Protein AF-A0A814N8T4-F1 (afdb_monomer_lite)

Radius of gyration: 19.93 Å; chains: 1; bounding box: 53×44×45 Å

Foldseek 3Di:
DDDPDDDDDDPVVVVVVVCVVVPDDPVVVVVVVVVCVVVVHPDDDDDQDQDAADQPDDPDNVCNVVRGHDPVVVPDDPDPDPDD

pLDDT: mean 80.42, std 19.06, range [31.47, 97.88]

Organism: NCBI:txid104777

Sequence (84 aa):
MSDFSLEIPHLTYYLKRILNRYPLGGQILKELLQNAEDSSASVVKFFIDYSEYPCEKLLHLGLAKFQQYSTDLKFIYKTRAKAT

Secondary structure (DSSP, 8-state):
------PPPPHHHHHHHHHHHS-SSTHHHHHHHHHHHHTT-S---------B---TT-SSGGGGGGSB--GGGGGS--------

Structure (mmCIF, N/CA/C/O backbone):
data_AF-A0A814N8T4-F1
#
_entry.id   AF-A0A814N8T4-F1
#
loop_
_atom_site.group_PDB
_atom_site.id
_atom_site.type_symbol
_atom_site.label_atom_id
_atom_site.label_alt_id
_atom_site.label_comp_id
_atom_site.label_asym_id
_atom_site.label_entity_id
_atom_site.label_seq_id
_atom_site.pdbx_PDB_ins_code
_atom_site.Cartn_x
_atom_site.Cartn_y
_atom_site.Cartn_z
_atom_site.occupancy
_atom_site.B_iso_or_equiv
_atom_site.auth_seq_id
_atom_site.auth_comp_id
_atom_site.auth_asym_id
_atom_site.auth_atom_id
_atom_site.pdbx_PDB_model_num
ATOM 1 N N . MET A 1 1 ? 38.062 -9.728 -28.996 1.00 49.34 1 MET A N 1
ATOM 2 C CA . MET A 1 1 ? 37.889 -9.530 -27.543 1.00 49.34 1 MET A CA 1
ATOM 3 C C . MET A 1 1 ? 36.414 -9.273 -27.326 1.00 49.34 1 MET A C 1
ATOM 5 O O . MET A 1 1 ? 35.916 -8.290 -27.852 1.00 49.34 1 MET A O 1
ATOM 9 N N . SER A 1 2 ? 35.698 -10.230 -26.735 1.00 58.62 2 SER A N 1
ATOM 10 C CA . SER A 1 2 ? 34.262 -10.109 -26.474 1.00 58.62 2 SER A CA 1
ATOM 11 C C . SER A 1 2 ? 34.041 -9.085 -25.370 1.00 58.62 2 SER A C 1
ATOM 13 O O . SER A 1 2 ? 34.620 -9.209 -24.291 1.00 58.62 2 SER A O 1
ATOM 15 N N . ASP A 1 3 ? 33.239 -8.075 -25.678 1.00 64.94 3 ASP A N 1
ATOM 16 C CA . ASP A 1 3 ? 32.870 -7.004 -24.766 1.00 64.94 3 ASP A CA 1
ATOM 17 C C . ASP A 1 3 ? 32.004 -7.603 -23.646 1.00 64.94 3 ASP A C 1
ATOM 19 O O . ASP A 1 3 ? 30.906 -8.101 -23.896 1.00 64.94 3 ASP A O 1
ATOM 23 N N . PHE A 1 4 ? 32.528 -7.658 -22.422 1.00 68.31 4 PHE A N 1
ATOM 24 C CA . PHE A 1 4 ? 31.765 -8.108 -21.258 1.00 68.31 4 PHE A CA 1
ATOM 25 C C . PHE A 1 4 ? 30.893 -6.946 -20.775 1.00 68.31 4 PHE A C 1
ATOM 27 O O . PHE A 1 4 ? 31.240 -6.251 -19.820 1.00 68.31 4 PHE A O 1
ATOM 34 N N . SER A 1 5 ? 29.757 -6.719 -21.432 1.00 72.25 5 SER A N 1
ATOM 35 C CA . SER A 1 5 ? 28.734 -5.821 -20.905 1.00 72.25 5 SER A CA 1
ATOM 36 C C . SER A 1 5 ? 27.979 -6.525 -19.775 1.00 72.25 5 SER A C 1
ATOM 38 O O . SER A 1 5 ? 27.306 -7.536 -19.971 1.00 72.25 5 SER A O 1
ATOM 40 N N . LEU A 1 6 ? 28.095 -6.001 -18.552 1.00 75.75 6 LEU A N 1
ATOM 41 C CA . LEU A 1 6 ? 27.154 -6.356 -17.492 1.00 75.75 6 LEU A CA 1
ATOM 42 C C . LEU A 1 6 ? 25.817 -5.685 -17.820 1.00 75.75 6 LEU A C 1
ATOM 44 O O . LEU A 1 6 ? 25.706 -4.460 -17.756 1.00 75.75 6 LEU A O 1
ATOM 48 N N . GLU A 1 7 ? 24.797 -6.471 -18.156 1.00 81.25 7 GLU A N 1
ATOM 49 C CA . GLU A 1 7 ? 23.438 -5.944 -18.249 1.00 81.25 7 GLU A CA 1
ATOM 50 C C . GLU A 1 7 ? 22.965 -5.496 -16.863 1.00 81.25 7 GLU A C 1
ATOM 52 O O . GLU A 1 7 ? 22.968 -6.269 -15.900 1.00 81.25 7 GLU A O 1
ATOM 57 N N . ILE A 1 8 ? 22.561 -4.228 -16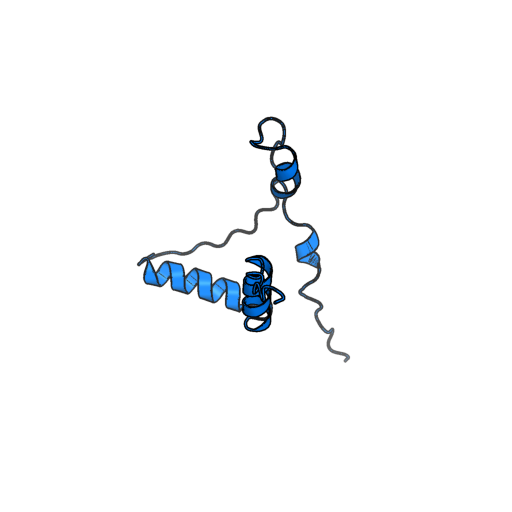.755 1.00 84.75 8 ILE A N 1
ATOM 58 C CA . ILE A 1 8 ? 21.971 -3.696 -15.527 1.00 84.75 8 ILE A CA 1
ATOM 59 C C . ILE A 1 8 ? 20.589 -4.345 -15.363 1.00 84.75 8 ILE A C 1
ATOM 61 O O . ILE A 1 8 ? 19.731 -4.162 -16.231 1.00 84.75 8 ILE A O 1
ATOM 65 N N . PRO A 1 9 ? 20.332 -5.082 -14.266 1.00 87.31 9 PRO A N 1
ATOM 66 C CA . PRO A 1 9 ? 19.040 -5.716 -14.056 1.00 87.31 9 PRO A CA 1
ATOM 67 C C . PRO A 1 9 ? 17.906 -4.690 -14.021 1.00 87.31 9 PRO A C 1
ATOM 69 O O . PRO A 1 9 ? 18.048 -3.593 -13.478 1.00 87.31 9 PRO A O 1
ATOM 72 N N . HIS A 1 10 ? 16.735 -5.075 -14.527 1.00 92.56 10 HIS A N 1
ATOM 73 C CA . HIS A 1 10 ? 15.533 -4.253 -14.411 1.00 92.56 10 HIS A CA 1
ATOM 74 C C . HIS A 1 10 ? 15.206 -3.929 -12.947 1.00 92.56 10 HIS A C 1
ATOM 76 O O . HIS A 1 10 ? 15.391 -4.758 -12.055 1.00 92.56 10 HIS A O 1
ATOM 82 N N . LEU A 1 11 ? 14.609 -2.760 -12.699 1.00 93.94 11 LEU A N 1
ATOM 83 C CA . LEU A 1 11 ? 14.163 -2.344 -11.363 1.00 93.94 11 LEU A CA 1
ATOM 84 C C . LEU A 1 11 ? 13.312 -3.418 -10.660 1.00 93.94 11 LEU A C 1
ATOM 86 O O . LEU A 1 11 ? 13.463 -3.664 -9.463 1.00 93.94 11 LEU A O 1
ATOM 90 N N . THR A 1 12 ? 12.459 -4.110 -11.416 1.00 95.25 12 THR A N 1
ATOM 91 C CA . THR A 1 12 ? 11.596 -5.189 -10.916 1.00 95.25 12 THR A CA 1
ATOM 92 C C . THR A 1 12 ? 12.380 -6.338 -10.275 1.00 95.25 12 THR A C 1
ATOM 94 O O . THR A 1 12 ? 11.893 -6.941 -9.319 1.00 95.25 12 THR A O 1
ATOM 97 N N . TYR A 1 13 ? 13.610 -6.609 -10.725 1.00 94.12 13 TYR A N 1
ATOM 98 C CA . TYR A 1 13 ? 14.495 -7.601 -10.113 1.00 94.12 13 TYR A CA 1
ATOM 99 C C . TYR A 1 13 ? 14.878 -7.206 -8.681 1.00 94.12 13 TYR A C 1
ATOM 101 O O . TYR A 1 13 ? 14.790 -8.016 -7.754 1.00 94.12 13 TYR A O 1
ATOM 109 N N . TYR A 1 14 ? 15.247 -5.941 -8.477 1.00 93.38 14 TYR A N 1
ATOM 110 C CA . TYR A 1 14 ? 15.587 -5.418 -7.156 1.00 93.38 14 TYR A CA 1
ATOM 111 C C . TYR A 1 14 ? 14.368 -5.370 -6.236 1.00 93.38 14 TYR A C 1
ATOM 113 O O . TYR A 1 14 ? 14.454 -5.826 -5.093 1.00 93.38 14 TYR A O 1
ATOM 121 N N . LEU A 1 15 ? 13.219 -4.912 -6.746 1.00 92.56 15 LEU A N 1
ATOM 122 C CA . LEU A 1 15 ? 11.963 -4.905 -5.991 1.00 92.56 15 LEU A CA 1
ATOM 123 C C . LEU A 1 15 ? 11.583 -6.317 -5.530 1.00 92.56 15 LEU A C 1
ATOM 125 O O . LEU A 1 15 ? 11.290 -6.510 -4.354 1.00 92.56 15 LEU A O 1
ATOM 129 N N . LYS A 1 16 ? 11.697 -7.334 -6.396 1.00 91.12 16 LYS A N 1
ATOM 130 C CA . LYS A 1 16 ? 11.453 -8.739 -6.024 1.00 91.12 16 LYS A CA 1
ATOM 131 C C . LYS A 1 16 ? 12.350 -9.203 -4.871 1.00 91.12 16 LYS A C 1
ATOM 133 O O . LYS A 1 16 ? 11.882 -9.881 -3.961 1.00 91.12 16 LYS A O 1
ATOM 138 N N . ARG A 1 17 ? 13.633 -8.825 -4.866 1.00 91.44 17 ARG A N 1
ATOM 139 C CA . ARG A 1 17 ? 14.559 -9.164 -3.767 1.00 91.44 17 ARG A CA 1
ATOM 140 C C . ARG A 1 17 ? 14.208 -8.470 -2.454 1.00 91.44 17 ARG A C 1
ATOM 142 O O . ARG A 1 17 ? 14.460 -9.034 -1.391 1.00 91.44 17 ARG A O 1
ATOM 149 N N . ILE A 1 18 ? 13.676 -7.250 -2.509 1.00 90.06 18 ILE A N 1
ATOM 150 C CA . ILE A 1 18 ? 13.158 -6.560 -1.323 1.00 90.06 18 ILE A CA 1
ATOM 151 C C . ILE A 1 18 ? 11.913 -7.299 -0.829 1.00 90.06 18 ILE A C 1
ATOM 153 O O . ILE A 1 18 ? 11.909 -7.740 0.311 1.00 90.06 18 ILE A O 1
ATOM 157 N N . LEU A 1 19 ? 10.935 -7.564 -1.697 1.00 87.56 19 LEU A N 1
ATOM 158 C CA . LEU A 1 19 ? 9.712 -8.293 -1.335 1.00 87.56 19 LEU A CA 1
ATOM 159 C C . LEU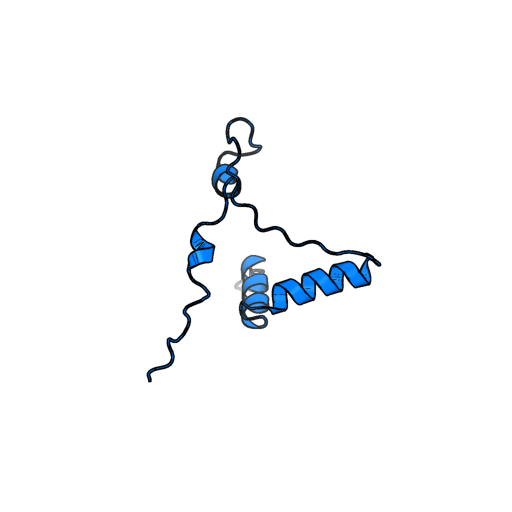 A 1 19 ? 9.996 -9.674 -0.717 1.00 87.56 19 LEU A C 1
ATOM 161 O O . LEU A 1 19 ? 9.352 -10.055 0.251 1.00 87.56 19 LEU A O 1
ATOM 165 N N . ASN A 1 20 ? 11.014 -10.399 -1.191 1.00 88.69 20 ASN A N 1
ATOM 166 C CA . ASN A 1 20 ? 11.413 -11.682 -0.595 1.00 88.69 20 ASN A CA 1
ATOM 167 C C . ASN A 1 20 ? 11.920 -11.567 0.857 1.00 88.69 20 ASN A C 1
ATOM 169 O O . ASN A 1 20 ? 11.856 -12.542 1.600 1.00 88.69 20 ASN A O 1
ATOM 173 N N . ARG A 1 21 ? 12.456 -10.406 1.256 1.00 86.56 21 ARG A N 1
ATOM 174 C CA . ARG A 1 21 ? 12.921 -10.133 2.629 1.00 86.56 21 ARG A CA 1
ATOM 175 C C . ARG A 1 21 ? 11.809 -9.600 3.535 1.00 86.56 21 ARG A C 1
ATOM 177 O O . ARG A 1 21 ? 11.956 -9.648 4.749 1.00 86.56 21 ARG A O 1
ATOM 184 N N . TYR A 1 22 ? 10.712 -9.136 2.941 1.00 83.31 22 TYR A N 1
ATOM 185 C CA . TYR A 1 22 ? 9.536 -8.598 3.617 1.00 83.31 22 TYR A CA 1
ATOM 186 C C . TYR A 1 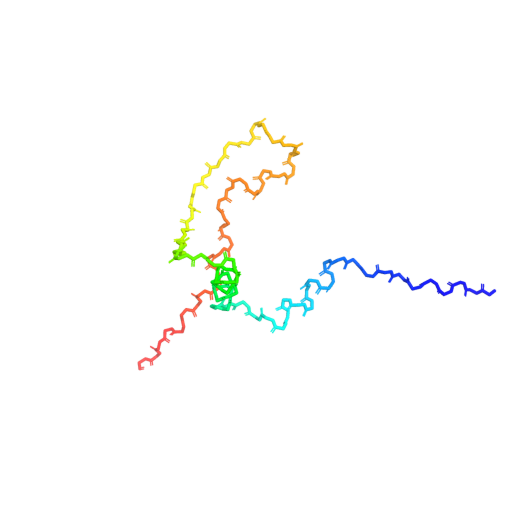22 ? 8.307 -9.413 3.192 1.00 83.31 22 TYR A C 1
ATOM 188 O O . TYR A 1 22 ? 7.506 -8.939 2.380 1.00 83.31 22 TYR A O 1
ATOM 196 N N . PRO A 1 23 ? 8.171 -10.667 3.671 1.00 73.62 23 PRO A N 1
ATOM 197 C CA . PRO A 1 23 ? 7.050 -11.514 3.290 1.00 73.62 23 PRO A CA 1
ATOM 198 C C . PRO A 1 23 ? 5.721 -10.826 3.629 1.00 73.62 23 PRO A C 1
ATOM 200 O O . PRO A 1 23 ? 5.580 -10.189 4.674 1.00 73.62 23 PRO A O 1
ATOM 203 N N . LEU A 1 24 ? 4.754 -10.946 2.715 1.00 65.75 24 LEU A N 1
ATOM 204 C CA . LEU A 1 24 ? 3.448 -10.290 2.807 1.00 65.75 24 LEU A CA 1
ATOM 205 C C . LEU A 1 24 ? 2.771 -10.601 4.153 1.00 65.75 24 LEU A C 1
ATOM 207 O O . LEU A 1 24 ? 2.587 -11.761 4.517 1.00 65.75 24 LEU A O 1
ATOM 211 N N . GLY A 1 25 ? 2.400 -9.550 4.887 1.00 69.94 25 GLY A N 1
ATOM 212 C CA . GLY A 1 25 ? 1.807 -9.639 6.220 1.00 69.94 25 GLY A CA 1
ATOM 213 C C . GLY A 1 25 ? 1.577 -8.258 6.839 1.00 69.94 25 GLY A C 1
ATOM 214 O O . GLY A 1 25 ? 1.687 -7.234 6.165 1.00 69.94 25 GLY A O 1
ATOM 215 N N . GLY A 1 26 ? 1.301 -8.214 8.147 1.00 67.88 26 GLY A N 1
ATOM 216 C CA . GLY A 1 26 ? 1.002 -6.971 8.880 1.00 67.88 26 GLY A CA 1
ATOM 217 C C . GLY A 1 26 ? 2.133 -5.931 8.918 1.00 67.88 26 GLY A C 1
ATOM 218 O O . GLY A 1 26 ? 1.944 -4.848 9.461 1.00 67.88 26 GLY A O 1
ATOM 219 N N . GLN A 1 27 ? 3.301 -6.235 8.346 1.00 82.31 27 GLN A N 1
ATOM 220 C CA . GLN A 1 27 ? 4.436 -5.320 8.276 1.00 82.31 27 GLN A CA 1
ATOM 221 C C . GLN A 1 27 ? 4.183 -4.134 7.338 1.00 82.31 27 GLN A C 1
ATOM 223 O O . GLN A 1 27 ? 4.638 -3.041 7.639 1.00 82.31 27 GLN A O 1
ATOM 228 N N . ILE A 1 28 ? 3.373 -4.294 6.283 1.00 85.56 28 ILE A N 1
ATOM 229 C CA . ILE A 1 28 ? 3.028 -3.186 5.370 1.00 85.56 28 ILE A CA 1
ATOM 230 C C . ILE A 1 28 ? 2.357 -2.034 6.130 1.00 85.56 28 ILE A C 1
ATOM 232 O O . ILE A 1 28 ? 2.718 -0.876 5.945 1.00 85.56 28 ILE A O 1
ATOM 236 N N . LEU A 1 29 ? 1.411 -2.347 7.023 1.00 87.56 29 LEU A N 1
ATOM 237 C CA . LEU A 1 29 ? 0.733 -1.327 7.826 1.00 87.56 29 LEU A CA 1
ATOM 238 C C . LEU A 1 29 ? 1.691 -0.640 8.806 1.00 87.56 29 LEU A C 1
ATOM 240 O O . LEU A 1 29 ? 1.552 0.556 9.041 1.00 87.56 29 LEU A O 1
ATOM 244 N N . LYS A 1 30 ? 2.670 -1.377 9.349 1.00 88.19 30 LYS A N 1
ATOM 245 C CA . LYS A 1 30 ? 3.689 -0.817 10.248 1.00 88.19 30 LYS A CA 1
ATOM 246 C C . LYS A 1 30 ? 4.606 0.164 9.529 1.00 88.19 30 LYS A C 1
ATOM 248 O O . LYS A 1 30 ? 4.835 1.238 10.058 1.00 88.19 30 LYS A O 1
ATOM 253 N N . GLU A 1 31 ? 5.070 -0.166 8.327 1.00 92.88 31 GLU A N 1
ATOM 254 C CA . GLU A 1 31 ? 5.907 0.749 7.538 1.00 92.88 31 GLU A CA 1
ATOM 255 C C . GLU A 1 31 ? 5.128 2.013 7.133 1.00 92.88 31 GLU A C 1
ATOM 257 O O . GLU A 1 31 ? 5.659 3.117 7.191 1.00 92.88 31 GLU A O 1
ATOM 262 N N . LEU A 1 32 ? 3.839 1.887 6.781 1.00 92.25 32 LEU A N 1
ATOM 263 C CA . LEU A 1 32 ? 2.986 3.055 6.512 1.00 92.25 32 LEU A CA 1
ATOM 264 C C . LEU A 1 32 ? 2.786 3.930 7.757 1.00 92.25 32 LEU A C 1
ATOM 266 O O . LEU A 1 32 ? 2.773 5.153 7.639 1.00 92.25 32 LEU A O 1
ATOM 270 N N . LEU A 1 33 ? 2.640 3.316 8.935 1.00 92.56 33 LEU A N 1
ATOM 271 C CA . LEU A 1 33 ? 2.558 4.038 10.202 1.00 92.56 33 LEU A CA 1
ATOM 272 C C . LEU A 1 33 ? 3.882 4.736 10.531 1.00 92.56 33 LEU A C 1
ATOM 274 O O . LEU A 1 33 ? 3.856 5.915 10.859 1.00 92.56 33 LEU A O 1
ATOM 278 N N . GLN A 1 34 ? 5.019 4.056 10.361 1.00 94.75 34 GLN A N 1
ATOM 279 C CA . GLN A 1 34 ? 6.342 4.643 10.580 1.00 94.75 34 GLN A CA 1
ATOM 280 C C . GLN A 1 34 ? 6.579 5.841 9.657 1.00 94.75 34 GLN A C 1
ATOM 282 O O . GLN A 1 34 ? 6.973 6.899 10.127 1.00 94.75 34 GLN A O 1
ATOM 287 N N . ASN A 1 35 ? 6.238 5.733 8.368 1.00 95.62 35 ASN A N 1
ATOM 288 C CA . ASN A 1 35 ? 6.310 6.868 7.440 1.00 95.62 35 ASN A CA 1
ATOM 289 C C . ASN A 1 35 ? 5.461 8.059 7.916 1.00 95.62 35 ASN A C 1
ATOM 291 O O . ASN A 1 35 ? 5.845 9.215 7.737 1.00 95.62 35 ASN A O 1
ATOM 295 N N . ALA A 1 36 ? 4.293 7.787 8.503 1.00 96.38 36 ALA A N 1
ATOM 296 C CA . ALA A 1 36 ? 3.431 8.826 9.044 1.00 96.38 36 ALA A CA 1
ATOM 297 C C . ALA A 1 36 ? 4.048 9.469 10.298 1.00 96.38 36 ALA A C 1
ATOM 299 O O . ALA A 1 36 ? 4.081 10.696 10.384 1.00 96.38 36 ALA A O 1
ATOM 300 N N . GLU A 1 37 ? 4.590 8.670 11.218 1.00 96.06 37 GLU A N 1
ATOM 301 C CA . GLU A 1 37 ? 5.323 9.144 12.399 1.00 96.06 37 GLU A CA 1
ATOM 302 C C . GLU A 1 37 ? 6.545 9.989 12.014 1.00 96.06 37 GLU A C 1
ATOM 304 O O . GLU A 1 37 ? 6.705 11.095 12.526 1.00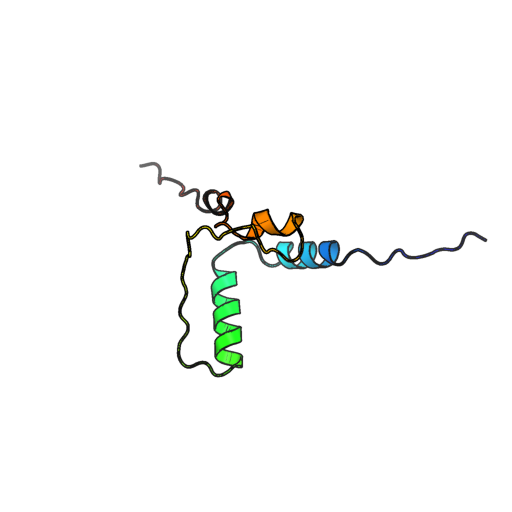 96.06 37 GLU A O 1
ATOM 309 N N . ASP A 1 38 ? 7.347 9.530 11.050 1.00 97.88 38 ASP A N 1
ATOM 310 C CA . ASP A 1 38 ? 8.519 10.243 10.528 1.00 97.88 38 ASP A CA 1
ATOM 311 C C . ASP A 1 38 ? 8.118 11.583 9.884 1.00 97.88 38 ASP A C 1
ATOM 313 O O . ASP A 1 38 ? 8.841 12.576 9.974 1.00 97.88 38 ASP A O 1
ATOM 317 N N . SER A 1 39 ? 6.922 11.644 9.284 1.00 96.69 39 SER A N 1
ATOM 318 C CA . SER A 1 39 ? 6.311 12.882 8.775 1.00 96.69 39 SER A CA 1
ATOM 319 C C . SER A 1 39 ? 5.609 13.729 9.849 1.00 96.69 39 SER A C 1
ATOM 321 O O . SER A 1 39 ? 5.015 14.759 9.531 1.00 96.69 39 SER A O 1
ATOM 323 N N . SER A 1 40 ? 5.678 13.321 11.122 1.00 96.50 40 SER A N 1
ATOM 324 C CA . SER A 1 40 ? 5.022 13.958 12.276 1.00 96.50 40 SER A CA 1
ATOM 325 C C . SER A 1 40 ? 3.488 14.003 12.201 1.00 96.50 40 SER A C 1
ATOM 327 O O . SER A 1 40 ? 2.852 14.914 12.738 1.00 96.50 40 SER A O 1
ATOM 329 N N . ALA A 1 41 ? 2.863 13.025 11.543 1.00 96.25 41 ALA A N 1
ATOM 330 C CA . ALA A 1 41 ? 1.411 12.912 11.500 1.00 96.25 41 ALA A CA 1
ATOM 331 C C . ALA A 1 41 ? 0.841 12.571 12.886 1.00 96.25 41 ALA A C 1
ATOM 333 O O . ALA A 1 41 ? 1.305 11.661 13.566 1.00 96.25 41 ALA A O 1
ATOM 334 N N . SER A 1 42 ? -0.224 13.266 13.288 1.00 93.94 42 SER A N 1
ATOM 335 C CA . SER A 1 42 ? -0.920 13.009 14.557 1.00 93.94 42 SER A CA 1
ATOM 336 C C . SER A 1 42 ? -2.009 11.939 14.452 1.00 93.94 42 SER A C 1
ATOM 338 O O . SER A 1 42 ? -2.444 11.394 15.464 1.00 93.94 42 SER A O 1
ATOM 340 N N . VAL A 1 43 ? -2.481 11.650 13.235 1.00 93.56 43 VAL A N 1
ATOM 341 C CA . VAL A 1 43 ? -3.570 10.704 12.968 1.00 93.56 43 VAL A CA 1
ATOM 342 C C . VAL A 1 43 ? -3.306 9.968 11.660 1.00 93.56 43 VAL A C 1
ATOM 344 O O . VAL A 1 43 ? -3.058 10.591 10.630 1.00 93.56 43 VAL A O 1
ATOM 347 N N . VAL A 1 44 ? -3.467 8.644 11.687 1.00 91.88 44 VAL A N 1
ATOM 348 C CA . VAL A 1 44 ? -3.444 7.780 10.499 1.00 91.88 44 VAL A CA 1
ATOM 349 C C . VAL A 1 44 ? -4.791 7.078 10.365 1.00 91.88 44 VAL A C 1
ATOM 351 O O . VAL A 1 44 ? -5.314 6.531 11.336 1.00 91.88 44 VAL A O 1
ATOM 354 N N . LYS A 1 45 ? -5.371 7.094 9.161 1.00 92.94 45 LYS A N 1
ATOM 355 C CA . LYS A 1 45 ? -6.631 6.407 8.841 1.00 92.94 45 LYS A CA 1
ATOM 356 C C . LYS A 1 45 ? -6.400 5.449 7.681 1.00 92.94 45 LYS A C 1
ATOM 358 O O . LYS A 1 45 ? -5.949 5.871 6.622 1.00 92.94 45 LYS A O 1
ATOM 363 N N . PHE A 1 46 ? -6.750 4.182 7.872 1.00 88.94 46 PHE A N 1
ATOM 364 C CA . PHE A 1 46 ? -6.744 3.179 6.810 1.00 88.94 46 PHE A CA 1
ATOM 365 C C . PHE A 1 46 ? -8.171 2.954 6.316 1.00 88.94 46 PHE A C 1
ATOM 367 O O . PHE A 1 46 ? -9.085 2.777 7.121 1.00 88.94 46 PHE A O 1
ATOM 374 N N . PHE A 1 47 ? -8.354 2.948 4.999 1.00 88.19 47 PHE A N 1
ATOM 375 C CA . PHE A 1 47 ? -9.635 2.672 4.360 1.00 88.19 47 PHE A CA 1
ATOM 376 C C . PHE A 1 47 ? -9.435 1.620 3.273 1.00 88.19 47 PHE A C 1
ATOM 378 O O . PHE A 1 47 ? -8.507 1.728 2.472 1.00 88.19 47 PHE A O 1
ATOM 385 N N . ILE A 1 48 ? -10.287 0.595 3.268 1.00 86.62 48 ILE A N 1
ATOM 386 C CA . ILE A 1 48 ? -10.339 -0.371 2.172 1.00 86.62 48 ILE A CA 1
ATOM 387 C C . ILE A 1 48 ? -11.455 0.087 1.250 1.00 86.62 48 ILE A C 1
ATOM 389 O O . ILE A 1 48 ? -12.632 -0.028 1.591 1.00 86.62 48 ILE A O 1
ATOM 393 N N . ASP A 1 49 ? -11.060 0.633 0.108 1.00 86.50 49 ASP A N 1
ATOM 394 C CA . ASP A 1 49 ? -11.988 1.099 -0.905 1.00 86.50 49 ASP A CA 1
ATOM 395 C C . ASP A 1 49 ? -12.320 -0.025 -1.890 1.00 86.50 49 ASP A C 1
ATOM 397 O O . ASP A 1 49 ? -11.428 -0.626 -2.493 1.00 86.50 49 ASP A O 1
ATOM 401 N N . TYR A 1 50 ? -13.613 -0.305 -2.033 1.00 88.56 50 TYR A N 1
ATOM 402 C CA . TYR A 1 50 ? -14.154 -1.267 -2.995 1.00 88.56 50 TYR A CA 1
ATOM 403 C C . TYR A 1 50 ? -14.835 -0.574 -4.182 1.00 88.56 50 TYR A C 1
ATOM 405 O O . TYR A 1 50 ? -15.576 -1.214 -4.924 1.00 88.56 50 TYR A O 1
ATOM 413 N N . SER A 1 51 ? -14.627 0.733 -4.343 1.00 90.12 51 SER A N 1
ATOM 414 C CA . SER A 1 51 ? -15.188 1.501 -5.449 1.00 90.12 51 SER A CA 1
ATOM 415 C C . SER A 1 51 ? -14.598 1.072 -6.795 1.00 90.12 51 SER A C 1
ATOM 417 O O . SER A 1 51 ? -13.462 0.601 -6.898 1.00 90.12 51 SER A O 1
ATOM 419 N N . GLU A 1 52 ? -15.392 1.269 -7.841 1.00 92.00 52 GLU A N 1
ATOM 420 C CA . GLU A 1 52 ? -14.975 1.156 -9.235 1.00 92.00 52 GLU A CA 1
ATOM 421 C C . GLU A 1 52 ? -15.101 2.533 -9.884 1.00 92.00 52 GLU A C 1
ATOM 423 O O . GLU A 1 52 ? -16.086 3.246 -9.671 1.00 92.00 52 GLU A O 1
ATOM 428 N N . TYR A 1 53 ? -14.090 2.918 -10.658 1.00 93.88 53 TYR A N 1
ATOM 429 C CA . TYR A 1 53 ? -13.979 4.245 -11.244 1.00 93.88 53 TYR A CA 1
ATOM 430 C C . TYR A 1 53 ? -14.113 4.216 -12.775 1.00 93.88 53 TYR A C 1
ATOM 432 O O . TYR A 1 53 ? -13.731 3.233 -13.421 1.00 93.88 53 TYR A O 1
ATOM 440 N N . PRO A 1 54 ? -14.626 5.303 -13.386 1.00 94.56 54 PRO A N 1
ATOM 441 C CA . PRO A 1 54 ? -14.777 5.387 -14.835 1.00 94.56 54 PRO A CA 1
ATOM 442 C C . PRO A 1 54 ? -13.432 5.337 -15.582 1.00 94.56 54 PRO A C 1
ATOM 444 O O . PRO A 1 54 ? -12.408 5.829 -15.102 1.00 94.56 54 PRO A O 1
ATOM 447 N N . CYS A 1 55 ? -13.433 4.758 -16.785 1.00 95.62 55 CYS A N 1
ATOM 448 C CA . CYS A 1 55 ? -12.220 4.498 -17.574 1.00 95.62 55 CYS A CA 1
ATOM 449 C C . CYS A 1 55 ? -12.122 5.326 -18.872 1.00 95.62 55 CYS A C 1
ATOM 451 O O . CYS A 1 55 ? -11.211 5.111 -19.670 1.00 95.62 55 CYS A O 1
ATOM 453 N N . GLU A 1 56 ? -13.031 6.275 -19.113 1.00 93.88 56 GLU A N 1
ATOM 454 C CA . GLU A 1 56 ? -13.163 6.967 -20.407 1.00 93.88 56 GLU A CA 1
ATOM 455 C C . GLU A 1 56 ? -12.103 8.055 -20.624 1.00 93.88 56 GLU A C 1
ATOM 457 O O . GLU A 1 56 ? -11.800 8.407 -21.762 1.00 93.88 56 GLU A O 1
ATOM 462 N N . LYS A 1 57 ? -11.533 8.606 -19.544 1.00 94.69 57 LYS A N 1
ATOM 463 C CA . LYS A 1 57 ? -10.564 9.719 -19.581 1.00 94.69 57 LYS A CA 1
ATOM 464 C C . LYS A 1 57 ? -9.246 9.370 -18.891 1.00 94.69 57 LYS A C 1
ATOM 466 O O . LYS A 1 57 ? -8.736 10.130 -18.070 1.00 94.69 57 LYS A O 1
ATOM 471 N N . LEU A 1 58 ? -8.696 8.203 -19.209 1.00 96.81 58 LEU A N 1
ATOM 472 C CA . LEU A 1 58 ? -7.392 7.781 -18.700 1.00 96.81 58 LEU A CA 1
ATOM 473 C C . LEU A 1 58 ? -6.247 8.324 -19.557 1.00 96.81 58 LEU A C 1
ATOM 475 O O . LEU A 1 58 ? -6.380 8.475 -20.767 1.00 96.81 58 LEU A O 1
ATOM 479 N N . LEU A 1 59 ? -5.086 8.537 -18.927 1.00 96.75 59 LEU A N 1
ATOM 480 C CA . LEU A 1 59 ? -3.858 8.937 -19.627 1.00 96.75 59 LEU A CA 1
ATOM 481 C C . LEU A 1 59 ? -3.409 7.886 -20.657 1.00 96.75 59 LEU A C 1
ATOM 483 O O . LEU A 1 59 ? -2.866 8.225 -21.703 1.00 96.75 59 LEU A O 1
ATOM 487 N N . HIS A 1 60 ? -3.627 6.605 -20.354 1.00 96.81 60 HIS A N 1
ATOM 488 C CA . HIS A 1 60 ? -3.315 5.488 -21.237 1.00 96.81 60 HIS A CA 1
ATOM 489 C C . HIS A 1 60 ? -4.290 4.333 -20.982 1.00 96.81 60 HIS A C 1
ATOM 491 O O . HIS A 1 60 ? -4.597 4.024 -19.830 1.00 96.81 60 HIS A O 1
ATOM 497 N N . LEU A 1 61 ? -4.726 3.646 -22.044 1.00 93.62 61 LEU A N 1
ATOM 498 C CA . LEU A 1 61 ? -5.730 2.571 -21.968 1.00 93.62 61 LEU A CA 1
ATOM 499 C C . LEU A 1 61 ? -5.317 1.430 -21.021 1.00 93.62 61 LEU A C 1
ATOM 501 O O . LEU A 1 61 ? -6.136 0.889 -20.285 1.00 93.62 61 LEU A O 1
ATOM 505 N N . GLY A 1 62 ? -4.021 1.111 -20.965 1.00 93.94 62 GLY A N 1
ATOM 506 C CA . GLY A 1 62 ? -3.468 0.087 -20.066 1.00 93.94 62 GLY A CA 1
ATOM 507 C C . GLY A 1 62 ? -3.581 0.393 -18.564 1.00 93.94 62 GLY A C 1
ATOM 508 O O . GLY A 1 62 ? -3.241 -0.469 -17.751 1.00 93.94 62 GLY A O 1
ATOM 509 N N . LEU A 1 63 ? -4.041 1.591 -18.184 1.00 94.62 63 LEU A N 1
ATOM 510 C CA . LEU A 1 63 ? -4.279 1.968 -16.789 1.00 94.62 63 LEU A CA 1
ATOM 511 C C . LEU A 1 63 ? -5.660 1.547 -16.271 1.00 94.62 63 LEU A C 1
ATOM 513 O O . LEU A 1 63 ? -5.866 1.582 -15.061 1.00 94.62 63 LEU A O 1
ATOM 517 N N . ALA A 1 64 ? -6.579 1.110 -17.142 1.00 93.62 64 ALA A N 1
ATOM 518 C CA . ALA A 1 64 ? -7.940 0.722 -16.752 1.00 93.62 64 ALA A CA 1
ATOM 519 C C . ALA A 1 64 ? -7.963 -0.344 -15.643 1.00 93.62 64 ALA A C 1
ATOM 521 O O . ALA A 1 64 ? -8.764 -0.273 -14.718 1.00 93.62 64 ALA A O 1
ATOM 522 N N . LYS A 1 65 ? -7.000 -1.275 -15.654 1.00 89.88 65 LYS A N 1
ATOM 523 C CA . LYS A 1 65 ? -6.857 -2.319 -14.625 1.00 89.88 65 LYS A CA 1
ATOM 524 C C . LYS A 1 65 ? -6.617 -1.797 -13.198 1.00 89.88 65 LYS A C 1
ATOM 526 O O . LYS A 1 65 ? -6.712 -2.580 -12.262 1.00 89.88 65 LYS A O 1
ATOM 531 N N . PHE A 1 66 ? -6.266 -0.520 -13.037 1.00 91.62 66 PHE A N 1
ATOM 532 C CA . PHE A 1 66 ? -6.027 0.124 -11.742 1.00 91.62 66 PHE A CA 1
ATOM 533 C C . PHE A 1 66 ? -7.197 1.011 -11.278 1.00 91.62 66 PHE A C 1
ATOM 535 O O . PHE A 1 6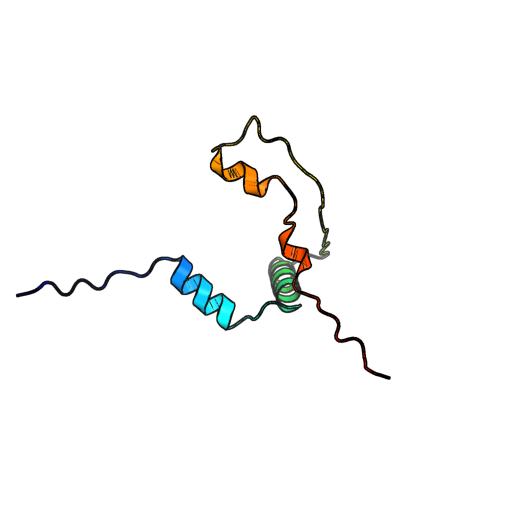6 ? -7.075 1.655 -10.244 1.00 91.62 66 PHE A O 1
ATOM 542 N N . GLN A 1 67 ? -8.305 1.073 -12.029 1.00 93.88 67 GLN A N 1
ATOM 543 C CA . GLN A 1 67 ? -9.496 1.873 -11.686 1.00 93.88 67 GLN A CA 1
ATOM 544 C C . GLN A 1 67 ? -10.535 1.109 -10.860 1.00 93.88 67 GLN A C 1
ATOM 546 O O . GLN A 1 67 ? -11.589 1.637 -10.530 1.00 93.88 67 GLN A O 1
ATOM 551 N N . GLN A 1 68 ? -10.258 -0.142 -10.530 1.00 87.19 68 GLN A N 1
ATOM 552 C CA . GLN A 1 68 ? -11.146 -1.003 -9.763 1.00 87.19 68 GLN A CA 1
ATOM 553 C C . GLN A 1 68 ? -10.375 -1.586 -8.586 1.00 87.19 68 GLN A C 1
ATOM 555 O O . GLN A 1 68 ? -9.148 -1.738 -8.647 1.00 87.19 68 GLN A O 1
ATOM 560 N N . TYR A 1 69 ? -11.086 -1.934 -7.518 1.00 83.19 69 TYR A N 1
ATOM 561 C CA . TYR A 1 69 ? -10.485 -2.654 -6.405 1.00 83.19 69 TYR A CA 1
ATOM 562 C C . TYR A 1 69 ? -9.861 -3.976 -6.884 1.00 83.19 69 TYR A C 1
ATOM 564 O O . TYR A 1 69 ? -10.363 -4.657 -7.781 1.00 83.19 69 TYR A O 1
ATOM 572 N N . SER A 1 70 ? -8.738 -4.359 -6.276 1.00 72.62 70 SER A N 1
ATOM 573 C CA . SER A 1 70 ? -8.080 -5.622 -6.607 1.00 72.62 70 SER A CA 1
ATOM 574 C C . SER A 1 70 ? -8.901 -6.796 -6.070 1.00 72.62 70 SER A C 1
ATOM 576 O O . SER A 1 70 ? -9.046 -6.974 -4.859 1.00 72.62 70 SER A O 1
ATOM 578 N N . THR A 1 71 ? -9.412 -7.636 -6.967 1.00 62.06 71 THR A N 1
ATOM 579 C CA . THR A 1 71 ? -10.088 -8.893 -6.614 1.00 62.06 71 THR A CA 1
ATOM 580 C C . THR A 1 71 ? -9.110 -9.967 -6.117 1.00 62.06 71 THR A C 1
ATOM 582 O O . THR A 1 71 ? -9.523 -10.898 -5.419 1.00 62.06 71 THR A O 1
ATOM 585 N N . ASP A 1 72 ? -7.812 -9.801 -6.390 1.00 57.56 72 ASP A N 1
ATOM 586 C CA . ASP A 1 72 ? -6.735 -10.734 -6.028 1.00 57.56 72 ASP A CA 1
ATOM 587 C C . ASP A 1 72 ? -6.356 -10.688 -4.535 1.00 57.56 72 ASP A C 1
ATOM 589 O O . ASP A 1 72 ? -5.716 -11.608 -4.020 1.00 57.56 72 ASP A O 1
ATOM 593 N N . LEU A 1 73 ? -6.813 -9.674 -3.788 1.00 50.75 73 LEU A N 1
ATOM 594 C CA . LEU A 1 73 ? -6.624 -9.588 -2.331 1.00 50.75 73 LEU A CA 1
ATOM 595 C C . LEU A 1 73 ? -7.387 -10.674 -1.544 1.00 50.75 73 LEU A C 1
ATOM 597 O O . LEU A 1 73 ? -7.151 -10.850 -0.348 1.00 50.75 73 LEU A O 1
ATOM 601 N N . LYS A 1 74 ? -8.255 -11.460 -2.197 1.00 39.41 74 LYS A N 1
ATOM 602 C CA . LYS A 1 74 ? -9.024 -12.548 -1.566 1.00 39.41 74 LYS A CA 1
ATOM 603 C C . LYS A 1 74 ? -8.200 -13.793 -1.183 1.00 39.41 74 LYS A C 1
ATOM 605 O O . LYS A 1 74 ? -8.755 -14.693 -0.559 1.00 39.41 74 LYS A O 1
ATOM 610 N N . PHE A 1 75 ? -6.896 -13.867 -1.481 1.00 39.28 75 PHE A N 1
ATOM 611 C CA . PHE A 1 75 ? -6.115 -15.112 -1.335 1.00 39.28 75 PHE A CA 1
ATOM 612 C C . PHE A 1 75 ? -5.052 -15.181 -0.217 1.00 39.28 75 PHE A C 1
ATOM 614 O O . PHE A 1 75 ? -4.381 -16.208 -0.112 1.00 39.28 75 PHE A O 1
ATOM 621 N N . ILE A 1 76 ? -4.904 -14.185 0.671 1.00 43.84 76 ILE A N 1
ATOM 622 C CA . ILE A 1 76 ? -3.811 -14.196 1.683 1.00 43.84 76 ILE A CA 1
ATOM 623 C C . ILE A 1 76 ? -4.253 -14.587 3.114 1.00 43.84 76 ILE A C 1
ATOM 625 O O . ILE A 1 76 ? -3.408 -14.916 3.942 1.00 43.84 76 ILE A O 1
ATOM 629 N N . TYR A 1 77 ? -5.552 -14.711 3.410 1.00 31.47 77 TYR A N 1
ATOM 630 C CA . TYR A 1 77 ? -6.026 -15.280 4.686 1.00 31.47 77 TYR A CA 1
ATOM 631 C C . TYR A 1 77 ? -6.712 -16.639 4.486 1.00 31.47 77 TYR A C 1
ATOM 633 O O . TYR A 1 77 ? -7.931 -16.757 4.553 1.00 31.47 77 TYR A O 1
ATOM 641 N N . LYS A 1 78 ? -5.928 -17.709 4.293 1.00 33.59 78 LYS A N 1
ATOM 642 C CA . LYS A 1 78 ? -6.401 -19.061 4.641 1.00 33.59 78 LYS A CA 1
ATOM 643 C C . LYS A 1 78 ? -6.309 -19.202 6.155 1.00 33.59 78 LYS A C 1
ATOM 645 O O . LYS A 1 78 ? -5.231 -19.447 6.694 1.00 33.59 78 LYS A O 1
ATOM 650 N N . THR A 1 79 ? -7.428 -19.049 6.854 1.00 39.28 79 THR A N 1
ATOM 651 C CA . THR A 1 79 ? -7.501 -19.488 8.246 1.00 39.28 79 THR A CA 1
ATOM 652 C C . THR A 1 79 ? -7.313 -21.006 8.248 1.00 39.28 79 THR A C 1
ATOM 654 O O . THR A 1 79 ? -8.013 -21.744 7.554 1.00 39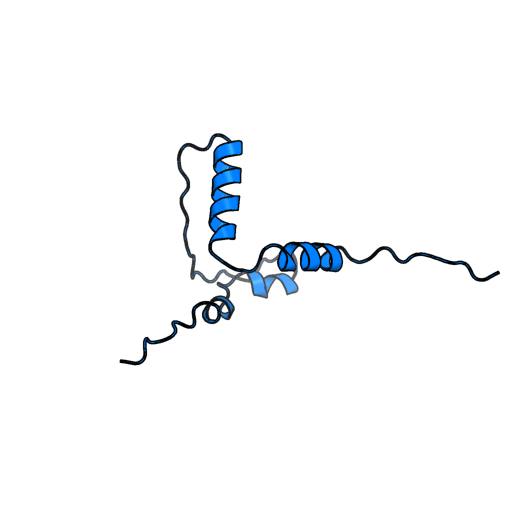.28 79 THR A O 1
ATOM 657 N N . ARG A 1 80 ? -6.323 -21.513 8.992 1.00 40.47 80 ARG A N 1
ATOM 658 C CA . ARG A 1 80 ? -6.378 -22.919 9.394 1.00 40.47 80 ARG A CA 1
ATOM 659 C C . ARG A 1 80 ? -7.544 -23.009 10.367 1.00 40.47 80 ARG A C 1
ATOM 661 O O . ARG A 1 80 ? -7.434 -22.519 11.489 1.00 40.47 80 ARG A O 1
ATOM 668 N N . ALA A 1 81 ? -8.656 -23.593 9.932 1.00 41.69 81 ALA A N 1
ATOM 669 C CA . ALA A 1 81 ? -9.634 -24.113 10.871 1.00 41.69 81 ALA A CA 1
ATOM 670 C C . ALA A 1 81 ? -8.871 -25.007 11.862 1.00 41.69 81 ALA A C 1
ATOM 672 O O . ALA A 1 81 ? -8.134 -25.906 11.450 1.00 41.69 81 ALA A O 1
ATOM 673 N N . LYS A 1 82 ? -8.970 -24.703 13.159 1.00 42.50 82 LYS A N 1
ATOM 674 C CA . LYS A 1 82 ? -8.507 -25.617 14.203 1.00 42.50 82 LYS A CA 1
ATOM 675 C C . LYS A 1 82 ? -9.330 -26.896 14.053 1.00 42.50 82 LYS A C 1
ATOM 677 O O . LYS A 1 82 ? -10.546 -26.848 14.221 1.00 42.50 82 LYS A O 1
ATOM 682 N N . ALA A 1 83 ? -8.671 -28.001 13.713 1.00 44.22 83 ALA A N 1
ATOM 683 C CA . ALA A 1 83 ? -9.251 -29.321 13.907 1.00 44.22 83 ALA A CA 1
ATOM 684 C C . ALA A 1 83 ? -9.520 -29.483 15.408 1.00 44.22 83 ALA A C 1
ATOM 686 O O . ALA A 1 83 ? -8.638 -29.205 16.226 1.00 44.22 83 ALA A O 1
ATOM 687 N N . THR A 1 84 ? -10.774 -29.788 15.723 1.00 47.25 84 THR A N 1
ATOM 688 C CA . THR A 1 84 ? -11.264 -30.111 17.066 1.00 47.25 84 THR A CA 1
ATOM 689 C C . THR A 1 84 ? -10.839 -31.521 17.436 1.00 47.25 84 THR A C 1
ATOM 691 O O . THR A 1 84 ? -10.741 -32.352 16.504 1.00 47.25 84 THR A O 1
#

InterPro domains:
  IPR052972 Sacsin chaperone regulator [PTHR15600] (3-67)
  IPR058210 Sacsin/Nov domain [PF25794] (10-68)